Protein AF-A0A932G5B2-F1 (afdb_monomer_lite)

pLDDT: mean 82.07, std 11.11, range [55.03, 95.38]

Secondary structure (DSSP, 8-state):
--HHHHHHHHGGGS-HHHHHHHHHHHHHHHHHTT--EEEEETTEEEEHHHHHHHHHHHHHHHHHHHHHHHHHHT-

Structure (mmCIF, N/CA/C/O backbone):
data_AF-A0A932G5B2-F1
#
_entry.id   AF-A0A932G5B2-F1
#
loop_
_atom_site.group_PDB
_atom_site.id
_atom_site.type_symbol
_atom_site.label_atom_id
_atom_site.label_alt_id
_atom_site.label_comp_id
_atom_site.label_asym_id
_atom_site.label_entity_id
_atom_site.label_seq_id
_atom_site.pdbx_PDB_ins_code
_atom_site.Cartn_x
_atom_site.Cartn_y
_atom_site.Cartn_z
_atom_site.occupancy
_atom_site.B_iso_or_equiv
_atom_site.auth_seq_id
_atom_site.auth_comp_id
_atom_site.auth_asym_id
_atom_site.auth_atom_id
_atom_site.pdbx_PDB_model_num
ATOM 1 N N . MET A 1 1 ? -17.906 -15.377 12.115 1.00 64.69 1 MET A N 1
ATOM 2 C CA . MET A 1 1 ? -17.665 -13.931 11.939 1.00 64.69 1 MET A CA 1
ATOM 3 C C . MET A 1 1 ? -16.243 -13.766 11.441 1.00 64.69 1 MET A C 1
ATOM 5 O O . MET A 1 1 ? -15.400 -14.566 11.831 1.00 64.69 1 MET A O 1
ATOM 9 N N . SER A 1 2 ? -16.006 -12.855 10.497 1.00 88.94 2 SER A N 1
ATOM 10 C CA . SER A 1 2 ? -14.662 -12.626 9.959 1.00 88.94 2 SER A CA 1
ATOM 11 C C . SER A 1 2 ? -13.943 -11.634 10.865 1.00 88.94 2 SER A C 1
ATOM 13 O O . SER A 1 2 ? -14.417 -10.512 11.015 1.00 88.94 2 SER A O 1
ATOM 15 N N . THR A 1 3 ? -12.807 -12.026 11.441 1.00 89.31 3 THR A N 1
ATOM 16 C CA . THR A 1 3 ? -11.976 -11.152 12.289 1.00 89.31 3 THR A CA 1
ATOM 17 C C . THR A 1 3 ? -11.575 -9.865 11.563 1.00 89.31 3 THR A C 1
ATOM 19 O O . THR A 1 3 ? -11.485 -8.811 12.179 1.00 89.31 3 THR A O 1
ATOM 22 N N . VAL A 1 4 ? -11.411 -9.920 10.237 1.00 88.56 4 VAL A N 1
ATOM 23 C CA . VAL A 1 4 ? -11.126 -8.738 9.407 1.00 88.56 4 VAL A CA 1
ATOM 24 C C . VAL A 1 4 ? -12.298 -7.753 9.417 1.00 88.56 4 VAL A C 1
ATOM 26 O O . VAL A 1 4 ? -12.087 -6.561 9.604 1.00 88.56 4 VAL A O 1
ATOM 29 N N . ALA A 1 5 ? -13.536 -8.243 9.316 1.00 90.75 5 ALA A N 1
ATOM 30 C CA . ALA A 1 5 ? -14.726 -7.389 9.313 1.00 90.75 5 ALA A CA 1
ATOM 31 C C . ALA A 1 5 ? -14.938 -6.678 10.664 1.00 90.75 5 ALA A C 1
ATOM 33 O O . ALA A 1 5 ? -15.435 -5.556 10.719 1.00 90.75 5 ALA A O 1
ATOM 34 N N . GLU A 1 6 ? -14.548 -7.323 11.765 1.00 91.69 6 GLU A N 1
ATOM 35 C CA . GLU A 1 6 ? -14.588 -6.723 13.102 1.00 91.69 6 GLU A CA 1
ATOM 36 C C . GLU A 1 6 ? -13.538 -5.615 13.257 1.00 91.69 6 GLU A C 1
ATOM 38 O O . GLU A 1 6 ? -13.836 -4.567 13.832 1.00 91.69 6 GLU A O 1
ATOM 43 N N . ILE A 1 7 ? -12.339 -5.816 12.696 1.00 90.19 7 ILE A N 1
ATOM 44 C CA . ILE A 1 7 ? -11.284 -4.796 12.653 1.00 90.19 7 ILE A CA 1
ATOM 45 C C . ILE A 1 7 ? -11.750 -3.602 11.816 1.00 90.19 7 ILE A C 1
ATOM 47 O O . ILE A 1 7 ? -11.727 -2.480 12.315 1.00 90.19 7 ILE A O 1
ATOM 51 N N . GLU A 1 8 ? -12.255 -3.829 10.600 1.00 90.50 8 GLU A N 1
ATOM 52 C CA . GLU A 1 8 ? -12.772 -2.773 9.715 1.00 90.50 8 GLU A CA 1
ATOM 53 C C . GLU A 1 8 ? -13.881 -1.948 10.377 1.00 90.50 8 GLU A C 1
ATOM 55 O O . GLU A 1 8 ? -13.887 -0.723 10.284 1.00 90.50 8 GLU A O 1
ATOM 60 N N . ALA A 1 9 ? -14.790 -2.595 11.112 1.00 93.75 9 ALA A N 1
ATOM 61 C CA . ALA A 1 9 ? -15.849 -1.907 11.848 1.00 93.75 9 ALA A CA 1
ATOM 62 C C . ALA A 1 9 ? -15.332 -1.080 13.045 1.00 93.75 9 ALA A C 1
ATOM 64 O O . ALA A 1 9 ? -16.025 -0.169 13.516 1.00 93.75 9 ALA A O 1
ATOM 65 N N . ALA A 1 10 ? -14.142 -1.396 13.563 1.00 93.06 10 ALA A N 1
ATOM 66 C CA . ALA A 1 10 ? -13.505 -0.672 14.658 1.00 93.06 10 ALA A CA 1
ATOM 67 C C . ALA A 1 10 ? -12.677 0.531 14.176 1.00 93.06 10 ALA A C 1
ATOM 69 O O . ALA A 1 10 ? -12.626 1.531 14.895 1.00 93.06 10 ALA A O 1
ATOM 70 N N . LEU A 1 11 ? -12.097 0.478 12.967 1.00 92.19 11 LEU A N 1
ATOM 71 C CA . LEU A 1 11 ? -11.213 1.526 12.425 1.00 92.19 11 LEU A CA 1
ATOM 72 C C . LEU A 1 11 ? -11.801 2.952 12.478 1.00 92.19 11 LEU A C 1
ATOM 74 O O . LEU A 1 11 ? -11.089 3.845 12.931 1.00 92.19 11 LEU A O 1
ATOM 78 N N . PRO A 1 12 ? -13.081 3.215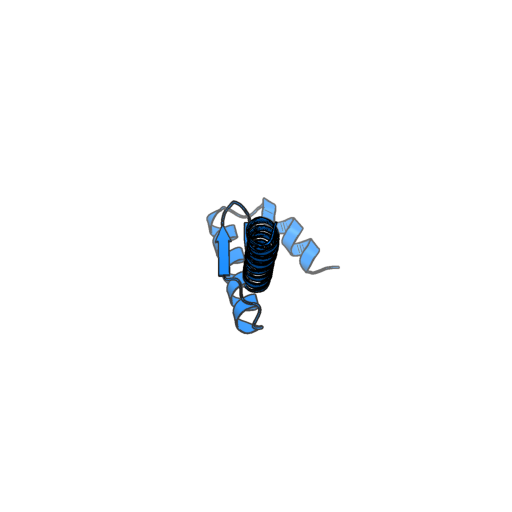 12.124 1.00 95.38 12 PRO A N 1
ATOM 79 C CA . PRO A 1 12 ? -13.630 4.577 12.129 1.00 95.38 12 PRO A CA 1
ATOM 80 C C . PRO A 1 12 ? -13.723 5.223 13.516 1.00 95.38 12 PRO A C 1
ATOM 82 O O . PRO A 1 12 ? -13.975 6.420 13.621 1.00 95.38 12 PRO A O 1
ATOM 85 N N . LYS A 1 13 ? -13.595 4.429 14.586 1.00 94.81 13 LYS A N 1
ATOM 86 C CA . LYS A 1 13 ? -13.680 4.896 15.978 1.00 94.81 13 LYS A CA 1
ATOM 87 C C . LYS A 1 13 ? -12.308 5.212 16.572 1.00 94.81 13 LYS A C 1
ATOM 89 O O . LYS A 1 13 ? -12.247 5.706 17.695 1.00 94.81 13 LYS A O 1
ATOM 94 N N . LEU A 1 14 ? -11.235 4.879 15.861 1.00 93.62 14 LEU A N 1
ATOM 95 C CA . LEU A 1 14 ? -9.867 5.077 16.311 1.00 93.62 14 LEU A CA 1
ATOM 96 C C . LEU A 1 14 ? -9.418 6.513 16.056 1.00 93.62 14 LEU A C 1
ATOM 98 O O . LEU A 1 14 ? -9.822 7.158 15.088 1.00 93.62 14 LEU A O 1
ATOM 102 N N . THR A 1 15 ? -8.561 7.013 16.939 1.00 93.44 15 THR A N 1
ATOM 103 C CA . THR A 1 15 ? -7.870 8.280 16.705 1.00 93.44 15 THR A CA 1
ATOM 104 C C . THR A 1 15 ? -6.774 8.101 15.652 1.00 93.44 15 THR A C 1
ATOM 106 O O . THR A 1 15 ? -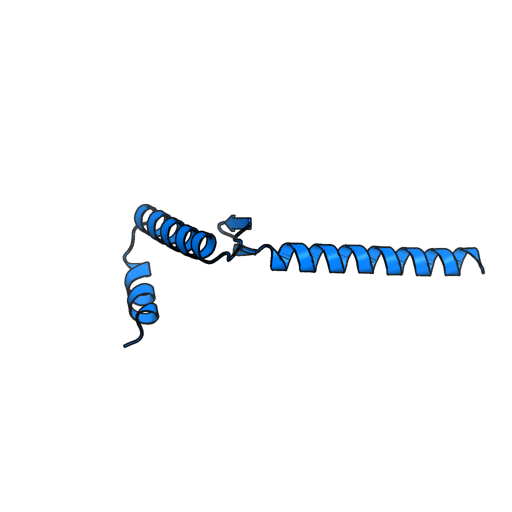6.368 6.981 15.345 1.00 93.44 15 THR A O 1
ATOM 109 N N . ALA A 1 16 ? -6.242 9.204 15.122 1.00 85.31 16 ALA A N 1
ATOM 110 C CA . ALA A 1 16 ? -5.091 9.147 14.218 1.00 85.31 16 ALA A CA 1
ATOM 111 C C . ALA A 1 16 ? -3.867 8.469 14.871 1.00 85.31 16 ALA A C 1
ATOM 113 O O . ALA A 1 16 ? -3.156 7.717 14.210 1.00 85.31 16 ALA A O 1
ATOM 114 N N . GLU A 1 17 ? -3.649 8.680 16.174 1.00 86.50 17 GLU A N 1
ATOM 115 C CA . GLU A 1 17 ? -2.570 8.019 16.921 1.00 86.50 17 GLU A CA 1
ATOM 116 C C . GLU A 1 17 ? -2.787 6.506 17.033 1.00 86.50 17 GLU A C 1
ATOM 118 O O . GLU A 1 17 ? -1.842 5.729 16.893 1.00 86.50 17 GLU A O 1
ATOM 123 N N . ASP A 1 18 ? -4.028 6.076 17.265 1.00 89.19 18 ASP A N 1
ATOM 124 C CA . ASP A 1 18 ? -4.371 4.656 17.332 1.00 89.19 18 ASP A CA 1
ATOM 125 C C . ASP A 1 18 ? -4.254 3.985 15.959 1.00 89.19 18 ASP A C 1
ATOM 127 O O . ASP A 1 18 ? -3.757 2.863 15.867 1.00 89.19 18 ASP A O 1
ATOM 131 N N . LEU A 1 19 ? -4.648 4.678 14.886 1.00 87.56 19 LEU A N 1
ATOM 132 C CA . LEU A 1 19 ? -4.488 4.195 13.513 1.00 87.56 19 LEU A CA 1
ATOM 133 C C . LEU A 1 19 ? -3.013 3.994 13.157 1.00 87.56 19 LEU A C 1
ATOM 135 O O . LEU A 1 19 ? -2.661 2.921 12.674 1.00 87.56 19 LEU A O 1
ATOM 139 N N . ALA A 1 20 ? -2.141 4.946 13.501 1.00 82.12 20 ALA A N 1
ATOM 140 C CA . ALA A 1 20 ? -0.698 4.809 13.290 1.00 82.12 20 ALA A CA 1
ATOM 141 C C . ALA A 1 20 ? -0.106 3.598 14.042 1.00 82.12 20 ALA A C 1
ATOM 143 O O . ALA A 1 20 ? 0.797 2.916 13.556 1.00 82.12 20 ALA A O 1
ATOM 144 N N . ARG A 1 21 ? -0.629 3.277 15.234 1.00 85.44 21 ARG A N 1
ATOM 145 C CA . ARG A 1 21 ? -0.214 2.077 15.983 1.00 85.44 21 ARG A CA 1
ATOM 146 C C . ARG A 1 21 ? -0.695 0.786 15.326 1.00 85.44 21 ARG A C 1
ATOM 148 O O . ARG A 1 21 ? 0.055 -0.191 15.306 1.00 85.44 21 ARG A O 1
ATOM 155 N N . VAL A 1 22 ? -1.925 0.768 14.811 1.00 88.56 22 VAL A N 1
ATOM 156 C CA . VAL A 1 22 ? -2.476 -0.378 14.070 1.00 88.56 22 VAL A CA 1
ATOM 157 C C . VAL A 1 22 ? -1.669 -0.621 12.796 1.00 88.56 22 VAL A C 1
ATOM 159 O O . VAL A 1 22 ? -1.255 -1.752 12.553 1.00 88.56 22 VAL A O 1
ATOM 162 N N . GLU A 1 23 ? -1.372 0.433 12.042 1.00 84.19 23 GLU A N 1
ATOM 163 C CA . GLU A 1 23 ? -0.527 0.394 10.847 1.00 84.19 23 GLU A CA 1
ATOM 164 C C . GLU A 1 23 ? 0.857 -0.196 11.160 1.00 84.19 23 GLU A C 1
ATOM 166 O O . GLU A 1 23 ? 1.268 -1.195 10.565 1.00 84.19 23 GLU A O 1
ATOM 171 N N . GLN A 1 24 ? 1.536 0.320 12.190 1.00 81.06 24 GLN A N 1
ATOM 172 C CA . GLN A 1 24 ? 2.839 -0.195 12.616 1.00 81.06 24 GLN A CA 1
ATOM 173 C C . GLN A 1 24 ? 2.793 -1.682 13.011 1.00 81.06 24 GLN A C 1
ATOM 175 O O . GLN A 1 24 ? 3.732 -2.433 12.723 1.00 81.06 24 GLN A O 1
ATOM 180 N N . ALA A 1 25 ? 1.720 -2.126 13.672 1.00 86.94 25 ALA A N 1
ATOM 181 C CA . ALA A 1 25 ? 1.541 -3.527 14.044 1.00 86.94 25 ALA A CA 1
ATOM 182 C C . ALA A 1 25 ? 1.352 -4.427 12.811 1.00 86.94 25 ALA A C 1
ATOM 184 O O . ALA A 1 25 ? 1.953 -5.501 12.737 1.00 86.94 25 ALA A O 1
ATOM 185 N N . VAL A 1 26 ? 0.573 -3.974 11.827 1.00 85.69 26 VAL A N 1
ATOM 186 C CA . VAL A 1 26 ? 0.377 -4.672 10.550 1.00 85.69 26 VAL A CA 1
ATOM 187 C C . VAL A 1 26 ? 1.697 -4.760 9.777 1.00 85.69 26 VAL A C 1
ATOM 189 O O . VAL A 1 26 ? 2.074 -5.846 9.333 1.00 85.69 26 VAL A O 1
ATOM 192 N N . HIS A 1 27 ? 2.464 -3.671 9.707 1.00 77.88 27 HIS A N 1
ATOM 193 C CA . HIS A 1 27 ? 3.796 -3.653 9.096 1.00 77.88 27 HIS A CA 1
ATOM 194 C C . HIS A 1 27 ? 4.768 -4.642 9.732 1.00 77.88 27 HIS A C 1
ATOM 196 O O . HIS A 1 27 ? 5.482 -5.358 9.025 1.00 77.88 27 HIS A O 1
ATOM 202 N N . ASN A 1 28 ? 4.780 -4.732 11.062 1.00 80.81 28 ASN A N 1
ATOM 203 C CA . ASN A 1 28 ? 5.617 -5.703 11.759 1.00 80.81 28 ASN A CA 1
ATOM 204 C C . ASN A 1 28 ? 5.232 -7.142 11.391 1.00 80.81 28 ASN A C 1
ATOM 206 O O . ASN A 1 28 ? 6.116 -7.956 11.138 1.00 80.81 28 ASN A O 1
ATOM 210 N N . GLN A 1 29 ? 3.934 -7.438 11.274 1.00 84.62 29 GLN A N 1
ATOM 211 C CA . GLN A 1 29 ? 3.459 -8.757 10.850 1.00 84.62 29 GLN A CA 1
ATOM 212 C C . GLN A 1 29 ? 3.850 -9.099 9.409 1.00 84.62 29 GLN A C 1
ATOM 214 O O . GLN A 1 29 ? 4.239 -10.235 9.141 1.00 84.62 29 GLN A O 1
ATOM 219 N N . TYR A 1 30 ? 3.786 -8.140 8.483 1.00 78.31 30 TYR A N 1
ATOM 220 C CA . TYR A 1 30 ? 4.263 -8.353 7.116 1.00 78.31 30 TYR A CA 1
ATOM 221 C C . TYR A 1 30 ? 5.767 -8.627 7.080 1.00 78.31 30 TYR A C 1
ATOM 223 O O . TYR A 1 30 ? 6.184 -9.618 6.480 1.00 78.31 30 TYR A O 1
ATOM 231 N N . ARG A 1 31 ? 6.567 -7.843 7.816 1.00 74.31 31 ARG A N 1
ATOM 232 C CA . ARG A 1 31 ? 8.016 -8.060 7.930 1.00 74.31 31 ARG A CA 1
ATOM 233 C C . ARG A 1 31 ? 8.353 -9.438 8.504 1.00 74.31 31 ARG A C 1
ATOM 235 O O . ARG A 1 31 ? 9.198 -10.130 7.946 1.00 74.31 31 ARG A O 1
ATOM 242 N N . GLU A 1 32 ? 7.686 -9.856 9.580 1.00 79.31 32 GLU A N 1
ATOM 243 C CA . GLU A 1 32 ? 7.876 -11.183 10.191 1.00 79.31 32 GLU A CA 1
ATOM 244 C C . GLU A 1 32 ? 7.555 -12.329 9.223 1.00 79.31 32 GLU A C 1
ATOM 246 O O . GLU A 1 32 ? 8.191 -13.380 9.266 1.00 79.31 32 GLU A O 1
ATOM 251 N N . ARG A 1 33 ? 6.587 -12.126 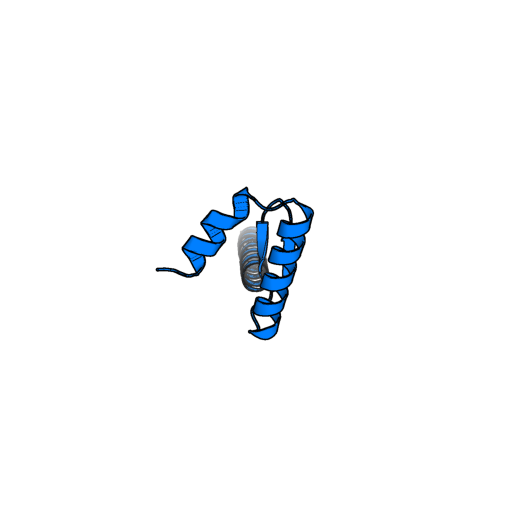8.325 1.00 84.94 33 ARG A N 1
ATOM 252 C CA . ARG A 1 33 ? 6.165 -13.119 7.327 1.00 84.94 33 ARG A CA 1
ATOM 253 C C . ARG A 1 33 ? 6.969 -13.054 6.027 1.00 84.94 33 ARG A C 1
ATOM 255 O O . ARG A 1 33 ? 6.652 -13.787 5.095 1.00 84.94 33 ARG A O 1
ATOM 262 N N . GLY A 1 34 ? 7.982 -12.187 5.948 1.00 74.50 34 GLY A N 1
ATOM 263 C CA . GLY A 1 34 ? 8.776 -11.969 4.736 1.00 74.50 34 GLY A CA 1
ATOM 264 C C . GLY A 1 34 ? 8.035 -11.208 3.630 1.00 74.50 34 GLY A C 1
ATOM 265 O O . GLY A 1 34 ? 8.507 -11.170 2.500 1.00 74.50 34 GLY A O 1
ATOM 266 N N . GLY A 1 35 ? 6.884 -10.603 3.935 1.00 68.00 35 GLY A N 1
ATOM 267 C CA . GLY A 1 35 ? 6.209 -9.659 3.051 1.00 68.00 35 GLY A CA 1
ATOM 268 C C . GLY A 1 35 ? 6.916 -8.310 3.124 1.00 68.00 35 GLY A C 1
ATOM 269 O O . GLY A 1 35 ? 6.727 -7.557 4.078 1.00 68.00 35 GLY A O 1
ATOM 270 N N . GLY A 1 36 ? 7.779 -8.025 2.151 1.00 61.31 36 GLY A N 1
ATOM 271 C CA . GLY A 1 36 ? 8.496 -6.756 2.064 1.00 61.31 36 GLY A CA 1
ATOM 272 C C . GLY A 1 36 ? 7.548 -5.595 1.759 1.00 61.31 36 GLY A C 1
ATOM 273 O O . GLY A 1 36 ? 7.075 -5.461 0.632 1.00 61.31 36 GLY A O 1
ATOM 274 N N . ILE A 1 37 ? 7.294 -4.742 2.752 1.00 63.12 37 ILE A N 1
ATOM 275 C CA . ILE A 1 37 ? 6.705 -3.413 2.544 1.00 63.12 37 ILE A CA 1
ATOM 276 C C . ILE A 1 37 ? 7.866 -2.426 2.467 1.00 63.12 37 ILE A C 1
ATOM 278 O O . ILE A 1 37 ? 8.636 -2.306 3.425 1.00 63.12 37 ILE A O 1
ATOM 282 N N . VAL A 1 38 ? 8.030 -1.790 1.305 1.00 61.62 38 VAL A N 1
ATOM 283 C CA . VAL A 1 38 ? 9.180 -0.922 1.010 1.00 61.62 38 VAL A CA 1
ATOM 284 C C . VAL A 1 38 ? 8.831 0.548 1.243 1.00 61.62 38 VAL A C 1
ATOM 286 O O . VAL A 1 38 ? 9.689 1.307 1.693 1.00 61.62 38 VAL A O 1
ATOM 289 N N . TYR A 1 39 ? 7.577 0.941 1.009 1.00 61.34 39 TYR A N 1
ATOM 290 C CA . TYR A 1 39 ? 7.077 2.289 1.275 1.00 61.34 39 TYR A CA 1
ATOM 291 C C . TYR A 1 39 ? 5.573 2.244 1.578 1.00 61.34 39 TYR A C 1
ATOM 293 O O . TYR A 1 39 ? 4.845 1.562 0.867 1.00 61.34 39 TYR A O 1
ATOM 301 N N . ASP A 1 40 ? 5.113 2.936 2.618 1.00 62.69 40 ASP A N 1
ATOM 302 C CA . ASP A 1 40 ? 3.686 3.155 2.897 1.00 62.69 40 ASP A CA 1
ATOM 303 C C . ASP A 1 40 ? 3.512 4.624 3.287 1.00 62.69 40 ASP A C 1
ATOM 305 O O . ASP A 1 40 ? 4.194 5.115 4.194 1.00 62.69 40 ASP A O 1
ATOM 309 N N . ASP A 1 41 ? 2.685 5.346 2.539 1.00 66.38 41 ASP A N 1
ATOM 310 C CA . ASP A 1 41 ? 2.348 6.740 2.801 1.00 66.38 41 ASP A CA 1
ATOM 311 C C . ASP A 1 41 ? 0.857 7.010 2.542 1.00 66.38 41 ASP A C 1
ATOM 313 O O . ASP A 1 41 ? 0.081 6.127 2.180 1.00 66.38 41 ASP A O 1
ATOM 317 N N . THR A 1 42 ? 0.436 8.268 2.700 1.00 60.25 42 THR A N 1
ATOM 318 C CA . THR A 1 42 ? -0.957 8.693 2.479 1.00 60.25 42 THR A CA 1
ATOM 319 C C . THR A 1 42 ? -1.503 8.334 1.086 1.00 60.25 42 THR A C 1
ATOM 321 O O . THR A 1 42 ? -2.719 8.339 0.889 1.00 60.25 42 THR A O 1
ATOM 324 N N . TYR A 1 43 ? -0.633 8.068 0.111 1.00 60.84 43 TYR A N 1
ATOM 325 C CA . TYR A 1 43 ? -0.969 7.776 -1.279 1.00 60.84 43 TYR A CA 1
ATOM 326 C C . TYR A 1 43 ? -0.922 6.279 -1.616 1.00 60.84 43 TYR A C 1
ATOM 328 O O . TYR A 1 43 ? -1.425 5.899 -2.677 1.00 60.84 43 TYR A O 1
ATOM 336 N N . GLY A 1 44 ? -0.410 5.429 -0.721 1.00 63.75 44 GLY A N 1
ATOM 337 C CA . GLY A 1 44 ? -0.554 3.979 -0.792 1.00 63.75 44 GLY A CA 1
ATOM 338 C C . GLY A 1 44 ? 0.693 3.189 -0.401 1.00 63.75 44 GLY A C 1
ATOM 339 O O . GLY A 1 44 ? 1.741 3.729 -0.056 1.00 63.75 44 GLY A O 1
ATOM 340 N N . VAL A 1 45 ? 0.556 1.868 -0.511 1.00 67.81 45 VAL A N 1
ATOM 341 C CA . VAL A 1 45 ? 1.604 0.897 -0.192 1.00 67.81 45 VAL A CA 1
ATOM 342 C C . VAL A 1 45 ? 2.359 0.528 -1.469 1.00 67.81 45 VAL A C 1
ATOM 344 O O . VAL A 1 45 ? 1.758 0.031 -2.419 1.00 67.81 45 VAL A O 1
ATOM 347 N N . VAL A 1 46 ? 3.677 0.719 -1.473 1.00 71.88 46 VAL A N 1
ATOM 348 C CA . VAL A 1 46 ? 4.605 0.183 -2.475 1.00 71.88 46 VAL A CA 1
ATOM 349 C C . VAL A 1 46 ? 5.327 -1.022 -1.886 1.00 71.88 46 VAL A C 1
ATOM 351 O O . VAL A 1 46 ? 6.049 -0.944 -0.882 1.00 71.88 46 VAL A O 1
ATOM 354 N N . THR A 1 47 ? 5.154 -2.156 -2.546 1.00 76.56 47 THR A N 1
ATOM 355 C CA . THR A 1 47 ? 5.832 -3.403 -2.208 1.00 76.56 47 THR A CA 1
ATOM 356 C C . THR A 1 47 ? 7.107 -3.581 -3.027 1.00 76.56 47 THR A C 1
ATOM 358 O O . THR A 1 47 ? 7.344 -2.914 -4.035 1.00 76.56 47 THR A O 1
ATOM 361 N N . GLU A 1 48 ? 7.944 -4.530 -2.616 1.00 75.19 48 GLU A N 1
ATOM 362 C CA . GLU A 1 48 ? 9.118 -4.924 -3.401 1.00 75.19 48 GLU A CA 1
ATOM 363 C C . GLU A 1 48 ? 8.729 -5.448 -4.795 1.00 75.19 48 GLU A C 1
ATOM 365 O O . GLU A 1 48 ? 9.416 -5.174 -5.777 1.00 75.19 48 GLU A O 1
ATOM 370 N N . ALA A 1 49 ? 7.588 -6.136 -4.904 1.00 76.69 49 ALA A N 1
ATOM 371 C CA . ALA A 1 49 ? 7.071 -6.623 -6.179 1.00 76.69 49 ALA A CA 1
ATOM 372 C C . ALA A 1 49 ? 6.710 -5.472 -7.130 1.00 76.69 49 ALA A C 1
ATOM 374 O O . ALA A 1 49 ? 7.004 -5.560 -8.321 1.00 76.69 49 ALA A O 1
ATOM 375 N N . ASP A 1 50 ? 6.144 -4.380 -6.607 1.00 77.06 50 ASP A N 1
ATOM 376 C CA . ASP A 1 50 ? 5.8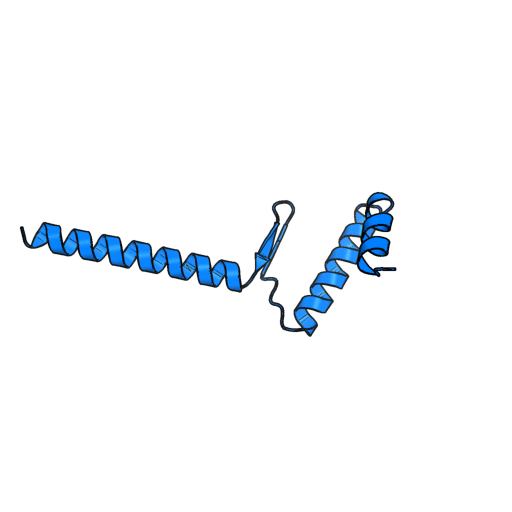12 -3.193 -7.403 1.00 77.06 50 ASP A CA 1
ATOM 377 C C . ASP A 1 50 ? 7.075 -2.517 -7.952 1.00 77.06 50 ASP A C 1
ATOM 379 O O . ASP A 1 50 ? 7.106 -2.080 -9.105 1.00 77.06 50 ASP A O 1
ATOM 383 N N . LEU A 1 51 ? 8.152 -2.482 -7.159 1.00 81.69 51 LEU A N 1
ATOM 384 C CA . LEU A 1 51 ? 9.451 -1.964 -7.598 1.00 81.69 51 LEU A CA 1
ATOM 385 C C . LEU A 1 51 ? 10.106 -2.859 -8.650 1.00 81.69 51 LEU A C 1
ATOM 387 O O . LEU A 1 51 ? 10.641 -2.344 -9.631 1.00 81.69 51 LEU A O 1
ATOM 391 N N . ILE A 1 52 ? 10.046 -4.182 -8.478 1.00 83.44 52 ILE A N 1
ATOM 392 C CA . ILE A 1 52 ? 10.563 -5.143 -9.462 1.00 83.44 52 ILE A CA 1
ATOM 393 C C . ILE A 1 52 ? 9.798 -5.011 -10.782 1.00 83.44 52 ILE A C 1
ATOM 395 O O . ILE A 1 52 ? 10.424 -4.926 -11.836 1.00 83.44 52 ILE A O 1
ATOM 399 N N . ALA A 1 53 ? 8.466 -4.935 -10.732 1.00 87.06 53 ALA A N 1
ATOM 400 C CA . ALA A 1 53 ? 7.635 -4.751 -11.918 1.00 87.06 53 ALA A CA 1
ATOM 401 C C . ALA A 1 53 ? 7.937 -3.419 -12.624 1.00 87.06 53 ALA A C 1
ATOM 403 O O . ALA A 1 53 ? 8.118 -3.391 -13.840 1.00 87.06 53 ALA A O 1
ATOM 404 N N . SER A 1 54 ? 8.071 -2.333 -11.856 1.00 88.12 54 SER A N 1
ATOM 405 C CA . SER A 1 54 ? 8.425 -1.012 -12.392 1.00 88.12 54 SER A CA 1
ATOM 406 C C . SER A 1 54 ? 9.812 -1.005 -13.043 1.00 88.12 54 SER A C 1
ATOM 408 O O . SER A 1 54 ? 10.008 -0.392 -14.093 1.00 88.12 54 SER A O 1
ATOM 410 N N . ALA A 1 55 ? 10.786 -1.691 -12.438 1.00 91.12 55 ALA A N 1
ATOM 411 C CA . ALA A 1 55 ? 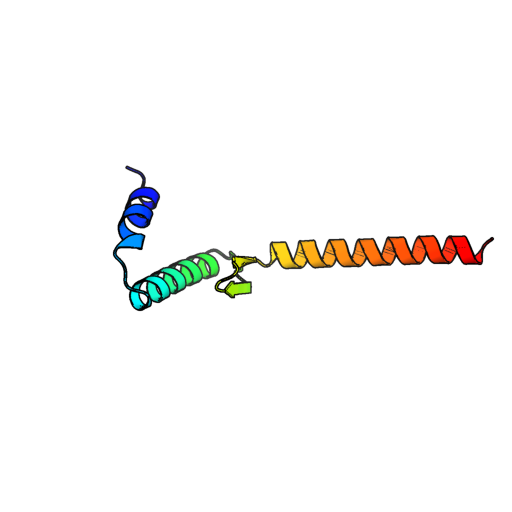12.127 -1.821 -12.995 1.00 91.12 55 ALA A CA 1
ATOM 412 C C . ALA A 1 55 ? 12.119 -2.632 -14.299 1.00 91.12 55 ALA A C 1
ATOM 414 O O . ALA A 1 55 ? 12.737 -2.211 -15.276 1.00 91.12 55 ALA A O 1
ATOM 415 N N . ASP A 1 56 ? 11.397 -3.754 -14.335 1.00 93.69 56 ASP A N 1
ATOM 416 C CA . ASP A 1 56 ? 11.283 -4.596 -15.529 1.00 93.69 56 ASP A CA 1
ATOM 417 C C . ASP A 1 56 ? 10.643 -3.829 -16.697 1.00 93.69 56 ASP A C 1
ATOM 419 O O . ASP A 1 56 ? 11.167 -3.825 -17.812 1.00 93.69 56 ASP A O 1
ATOM 423 N N . GLU A 1 57 ? 9.571 -3.077 -16.436 1.00 93.19 57 GLU A N 1
ATOM 424 C CA . GLU A 1 57 ? 8.933 -2.238 -17.453 1.00 93.19 57 GLU A CA 1
ATOM 425 C C . GLU A 1 57 ? 9.883 -1.156 -17.995 1.00 93.19 57 GLU A C 1
ATOM 427 O O . GLU A 1 57 ? 9.938 -0.925 -19.210 1.00 93.19 57 GLU A O 1
ATOM 432 N N . ALA A 1 58 ? 10.674 -0.526 -17.120 1.00 94.38 58 ALA A N 1
ATOM 433 C CA . ALA A 1 58 ? 11.669 0.464 -17.521 1.00 94.38 58 ALA A CA 1
ATOM 434 C C . ALA A 1 58 ? 12.762 -0.147 -18.414 1.00 94.38 58 ALA A C 1
ATOM 436 O O . ALA A 1 58 ? 13.093 0.429 -19.454 1.00 94.38 58 ALA A O 1
ATOM 437 N N . PHE A 1 59 ? 13.287 -1.325 -18.062 1.00 93.94 59 PHE A N 1
ATOM 438 C CA . PHE A 1 59 ? 14.274 -2.023 -18.890 1.00 93.94 59 PHE A CA 1
ATOM 439 C C . PHE A 1 59 ? 13.703 -2.408 -20.254 1.00 93.94 59 PHE A C 1
ATOM 441 O O . PHE A 1 59 ? 14.309 -2.099 -21.278 1.00 93.94 59 PHE A O 1
ATOM 448 N N . GLN A 1 60 ? 12.486 -2.954 -20.300 1.00 95.00 60 GLN A N 1
ATOM 449 C CA . GLN A 1 60 ? 11.825 -3.265 -21.568 1.00 95.00 60 GLN A CA 1
ATOM 450 C C . GLN A 1 60 ? 11.601 -2.017 -22.436 1.00 95.00 60 GLN A C 1
ATOM 452 O O . GLN A 1 60 ? 11.642 -2.091 -23.668 1.00 95.00 60 GLN A O 1
ATOM 457 N N . ALA A 1 61 ? 11.336 -0.858 -21.827 1.00 94.81 61 ALA A N 1
ATOM 458 C CA . ALA A 1 61 ? 11.214 0.397 -22.559 1.00 94.81 61 ALA A CA 1
ATOM 459 C C . ALA A 1 61 ? 12.550 0.828 -23.186 1.00 94.81 61 ALA A C 1
ATOM 461 O O . ALA A 1 61 ? 12.559 1.248 -24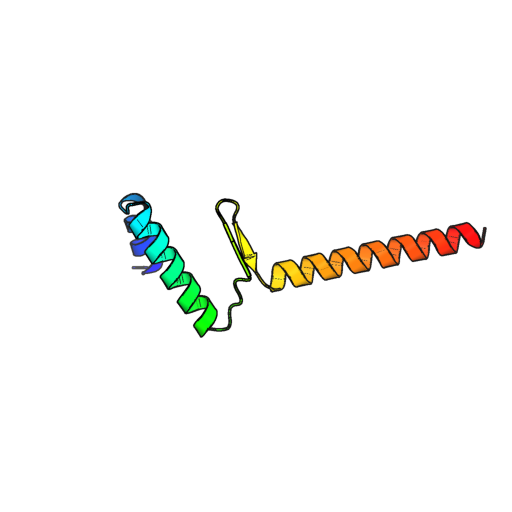.348 1.00 94.81 61 ALA A O 1
ATOM 462 N N . TYR A 1 62 ? 13.664 0.678 -22.462 1.00 93.88 62 TYR A N 1
ATOM 463 C CA . TYR A 1 62 ? 15.000 0.946 -22.997 1.00 93.88 62 TYR A CA 1
ATOM 464 C C . TYR A 1 62 ? 15.366 -0.004 -24.138 1.00 93.88 62 TYR A C 1
ATOM 466 O O . TYR A 1 62 ? 15.780 0.473 -25.195 1.00 93.88 62 TYR A O 1
ATOM 474 N N . ASP A 1 63 ? 15.108 -1.304 -23.988 1.00 94.25 63 ASP A N 1
ATOM 475 C CA . ASP A 1 63 ? 15.376 -2.301 -25.031 1.00 94.25 63 ASP A CA 1
ATOM 476 C C . ASP A 1 63 ? 14.623 -1.979 -26.332 1.00 94.25 63 ASP A C 1
ATOM 478 O O . ASP A 1 63 ? 15.171 -2.050 -27.437 1.00 94.25 63 ASP A O 1
ATOM 482 N N . ARG A 1 64 ? 13.351 -1.564 -26.221 1.00 93.94 64 ARG A N 1
ATOM 483 C CA . ARG A 1 64 ? 12.556 -1.127 -27.381 1.00 93.94 64 ARG A CA 1
ATOM 484 C C . ARG A 1 64 ? 13.159 0.108 -28.046 1.00 93.94 64 ARG A C 1
ATOM 486 O O . ARG A 1 64 ? 13.270 0.139 -29.273 1.00 93.94 64 ARG A O 1
ATOM 493 N N . ALA A 1 65 ? 13.551 1.106 -27.257 1.00 92.56 65 ALA A N 1
ATOM 494 C CA . ALA A 1 65 ? 14.143 2.338 -27.770 1.00 92.56 65 ALA A CA 1
ATOM 495 C C . ALA A 1 65 ? 15.481 2.079 -28.483 1.00 92.56 65 ALA A C 1
ATOM 497 O O . ALA A 1 65 ? 15.723 2.627 -29.562 1.00 92.56 65 ALA A O 1
ATOM 498 N N . GLU A 1 66 ? 16.321 1.202 -27.932 1.00 91.44 66 GLU A N 1
ATOM 499 C CA . GLU A 1 66 ? 17.586 0.800 -28.546 1.00 91.44 66 GLU A CA 1
ATOM 500 C C . GLU A 1 66 ? 17.357 0.058 -29.871 1.00 91.44 66 GLU A C 1
ATOM 502 O O . GLU A 1 66 ? 17.961 0.400 -30.892 1.00 91.44 66 GLU A O 1
ATOM 507 N N . ALA A 1 67 ? 16.412 -0.887 -29.905 1.00 90.75 67 ALA A N 1
ATOM 508 C CA . ALA A 1 67 ? 16.063 -1.615 -31.123 1.00 90.75 67 ALA A CA 1
ATOM 509 C C . ALA A 1 67 ? 15.515 -0.695 -32.231 1.00 90.75 67 ALA A C 1
ATOM 511 O O . ALA A 1 67 ? 15.811 -0.892 -33.414 1.00 90.75 67 ALA A O 1
ATOM 512 N N . GLU A 1 68 ? 14.716 0.317 -31.884 1.00 88.62 68 GLU A N 1
ATOM 513 C CA . GLU A 1 68 ? 14.261 1.333 -32.840 1.00 88.62 68 GLU A CA 1
ATOM 514 C C . GLU A 1 68 ? 15.412 2.187 -33.371 1.00 88.62 68 GLU A C 1
ATOM 516 O O . GLU A 1 68 ? 15.475 2.468 -34.572 1.00 88.62 68 GLU A O 1
ATOM 521 N N . HIS A 1 69 ? 16.331 2.592 -32.496 1.00 84.06 69 HIS A N 1
ATOM 522 C CA . HIS A 1 69 ? 17.484 3.393 -32.877 1.00 84.06 69 HIS A CA 1
ATOM 523 C C . HIS A 1 69 ? 18.423 2.623 -33.819 1.00 84.06 69 HIS A C 1
ATOM 525 O O . HIS A 1 69 ? 18.810 3.149 -34.865 1.00 84.06 69 HIS A O 1
ATOM 531 N N . ALA A 1 70 ? 18.696 1.349 -33.526 1.00 83.94 70 ALA A N 1
ATOM 532 C CA . ALA A 1 70 ? 19.489 0.472 -34.385 1.00 83.94 70 ALA A CA 1
ATOM 533 C C . ALA A 1 70 ? 18.883 0.330 -35.795 1.00 83.94 70 ALA A C 1
ATOM 535 O O . ALA A 1 70 ? 19.599 0.404 -36.796 1.00 83.94 70 ALA A O 1
ATOM 536 N N . LYS A 1 71 ? 17.550 0.203 -35.893 1.00 78.81 71 LYS A N 1
ATOM 537 C CA . LYS A 1 71 ? 16.822 0.156 -37.177 1.00 78.81 71 LYS A CA 1
ATOM 538 C C . LYS A 1 71 ? 16.890 1.470 -37.957 1.00 78.81 71 LYS A C 1
ATOM 540 O O . LYS A 1 71 ? 16.876 1.446 -39.183 1.00 78.81 71 LYS A O 1
ATOM 545 N N . ARG A 1 72 ? 16.930 2.619 -37.272 1.00 72.75 72 ARG A N 1
ATOM 546 C CA . ARG A 1 72 ? 17.071 3.935 -37.921 1.00 72.75 72 ARG A CA 1
ATOM 547 C C . ARG A 1 72 ? 18.478 4.161 -38.467 1.00 72.75 72 ARG A C 1
ATOM 549 O O . ARG A 1 72 ? 18.601 4.770 -39.516 1.00 72.75 72 ARG A O 1
ATOM 556 N N . GLN A 1 73 ? 19.514 3.671 -37.789 1.00 70.81 73 GLN A N 1
ATOM 557 C CA . GLN A 1 73 ? 20.903 3.817 -38.244 1.00 70.81 73 GLN A CA 1
ATOM 558 C C . GLN A 1 73 ? 21.268 2.917 -39.433 1.00 70.81 73 GLN A C 1
ATOM 560 O O . GLN A 1 73 ? 22.226 3.202 -40.144 1.00 70.81 73 GLN A O 1
ATOM 565 N N . THR A 1 74 ? 20.531 1.827 -39.645 1.00 65.31 74 THR A N 1
ATOM 566 C CA . THR A 1 74 ? 20.757 0.874 -40.747 1.00 65.31 74 THR A CA 1
ATOM 567 C C . THR A 1 74 ? 19.970 1.201 -42.023 1.00 65.31 74 THR A C 1
ATOM 569 O O . THR A 1 74 ? 20.050 0.442 -42.990 1.00 65.31 74 THR A O 1
ATOM 572 N N . ARG A 1 75 ? 19.217 2.308 -42.040 1.00 55.03 75 ARG A N 1
ATOM 573 C CA . ARG A 1 75 ? 18.356 2.749 -43.145 1.00 55.03 75 ARG A CA 1
ATOM 574 C C . ARG A 1 75 ? 18.906 4.007 -43.809 1.00 55.03 75 ARG A C 1
ATOM 576 O O . ARG A 1 75 ? 18.754 4.096 -45.046 1.00 55.03 75 ARG A O 1
#

Foldseek 3Di:
DDPVVVVVVCVVVDDPVRVVVVVVVVVVVCVVVVFAFPDQDPVGTDGPVNVVVVVVVVVVVVVVVVVVVVVVVVD

Sequence (75 aa):
MSTVAEIEAALPKLTAEDLARVEQAVHNQYRERGGGIVYDDTYGVVTEADLIASADEAFQAYDRAEAEHAKRQTR

Radius of gyration: 21.09 Å; chains: 1; bounding box: 39×23×60 Å